Protein AF-A0A5K1GLJ0-F1 (afdb_monomer_lite)

Radius of gyration: 13.66 Å; chains: 1; bounding box: 33×26×30 Å

Fold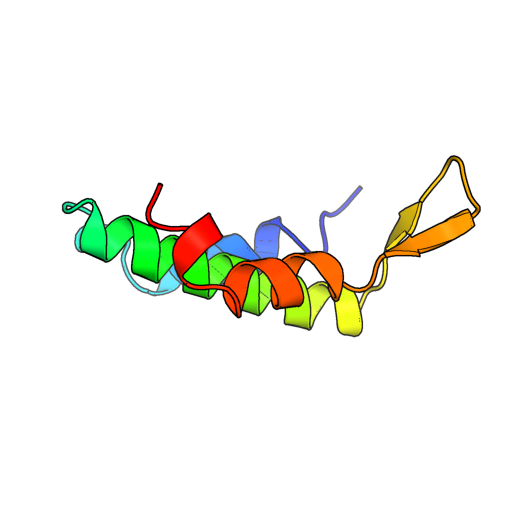seek 3Di:
DPPQQQVVLVVVLVVVDCPPVPDPVSVLVSVLSSLVSSLVSCQVPWDQDPPPRDTDRSPVSVVCSVDPVNSVD

Organism: NCBI:txid210225

Secondary structure (DSSP, 8-state):
---TTHHHHHHHHHTT-GGGTTSHHHHHHHHHHHHHHHHHHHHHSPEE-TTT--EE-SHHHHHHHH-HHHH--

Structure (mmCIF, N/CA/C/O backbone):
data_AF-A0A5K1GLJ0-F1
#
_entry.id   AF-A0A5K1GLJ0-F1
#
loop_
_atom_site.group_PDB
_atom_site.id
_atom_site.type_symbol
_atom_site.label_atom_id
_atom_site.label_alt_id
_atom_site.label_comp_id
_atom_site.label_asym_id
_atom_site.label_entity_id
_atom_site.label_seq_id
_atom_site.pdbx_PDB_ins_code
_atom_site.Cartn_x
_atom_site.Cartn_y
_atom_site.Cartn_z
_atom_site.occupancy
_atom_site.B_iso_or_equiv
_atom_site.auth_seq_id
_atom_site.auth_comp_id
_atom_site.auth_asym_id
_atom_site.auth_atom_id
_atom_site.pdbx_PDB_model_num
ATOM 1 N N . VAL A 1 1 ? 11.980 12.468 -9.655 1.00 47.09 1 VAL A N 1
ATOM 2 C CA . VAL A 1 1 ? 11.291 11.169 -9.840 1.00 47.09 1 VAL A CA 1
ATOM 3 C C . VAL A 1 1 ? 9.851 11.387 -9.428 1.00 47.09 1 VAL A C 1
ATOM 5 O O . VAL A 1 1 ? 9.642 11.707 -8.270 1.00 47.09 1 VAL A O 1
ATOM 8 N N . ARG A 1 2 ? 8.894 11.355 -10.364 1.00 52.56 2 ARG A N 1
ATOM 9 C CA . ARG A 1 2 ? 7.466 11.417 -10.008 1.00 52.56 2 ARG A CA 1
ATOM 10 C C . ARG A 1 2 ? 7.113 10.113 -9.299 1.00 52.56 2 ARG A C 1
ATOM 12 O O . ARG A 1 2 ? 7.411 9.042 -9.832 1.00 52.56 2 ARG A O 1
ATOM 19 N N . SER A 1 3 ? 6.572 10.189 -8.090 1.00 70.62 3 SER A N 1
ATOM 20 C CA . SER A 1 3 ? 6.246 9.015 -7.294 1.00 70.62 3 SER A CA 1
ATOM 21 C C . SER A 1 3 ? 4.897 8.467 -7.773 1.00 70.62 3 SER A C 1
ATOM 23 O O . SER A 1 3 ? 3.846 8.802 -7.248 1.00 70.62 3 SER A O 1
ATOM 25 N N . ASN A 1 4 ? 4.905 7.606 -8.797 1.00 81.06 4 ASN A N 1
ATOM 26 C CA . ASN A 1 4 ? 3.681 7.064 -9.426 1.00 81.06 4 ASN A CA 1
ATOM 27 C C . ASN A 1 4 ? 2.859 6.119 -8.521 1.00 81.06 4 ASN A C 1
ATOM 29 O O . ASN A 1 4 ? 1.798 5.638 -8.921 1.00 81.06 4 ASN A O 1
ATOM 33 N N . VAL A 1 5 ? 3.370 5.820 -7.326 1.00 85.25 5 VAL A N 1
ATOM 34 C CA . VAL A 1 5 ? 2.798 4.842 -6.396 1.00 85.25 5 VAL A CA 1
ATOM 35 C C . VAL A 1 5 ? 2.298 5.519 -5.124 1.00 85.25 5 VAL A C 1
ATOM 37 O O . VAL A 1 5 ? 1.142 5.338 -4.764 1.00 85.25 5 VAL A O 1
ATOM 40 N N . VAL A 1 6 ? 3.152 6.291 -4.442 1.00 85.25 6 VAL A N 1
ATOM 41 C CA . VAL A 1 6 ? 2.853 6.803 -3.093 1.00 85.25 6 VAL A CA 1
ATOM 42 C C . VAL A 1 6 ? 2.002 8.069 -3.130 1.00 85.25 6 VAL A C 1
ATOM 44 O O . VAL A 1 6 ? 0.973 8.108 -2.466 1.00 85.25 6 VAL A O 1
ATOM 47 N N . GLU A 1 7 ? 2.398 9.073 -3.918 1.00 87.56 7 GLU A N 1
ATOM 48 C CA . GLU A 1 7 ? 1.646 10.332 -4.063 1.00 87.56 7 GLU A CA 1
ATOM 49 C C . GLU A 1 7 ? 0.164 10.078 -4.415 1.00 87.56 7 GLU A C 1
ATOM 51 O O . GLU A 1 7 ? -0.700 10.465 -3.627 1.00 87.56 7 GLU A O 1
ATOM 56 N N . PRO A 1 8 ? -0.169 9.316 -5.477 1.00 86.00 8 PRO A N 1
ATOM 57 C CA . PRO A 1 8 ? -1.568 9.108 -5.839 1.00 86.00 8 PRO A CA 1
ATOM 58 C C . PRO A 1 8 ? -2.338 8.187 -4.881 1.00 86.00 8 PRO A C 1
ATOM 60 O O . PRO A 1 8 ? -3.568 8.245 -4.831 1.00 86.00 8 PRO A O 1
ATOM 63 N N . ALA A 1 9 ? -1.650 7.330 -4.121 1.00 87.00 9 ALA A N 1
ATOM 64 C CA . ALA A 1 9 ? -2.298 6.522 -3.090 1.00 87.00 9 ALA A CA 1
ATOM 65 C C . ALA A 1 9 ? -2.693 7.359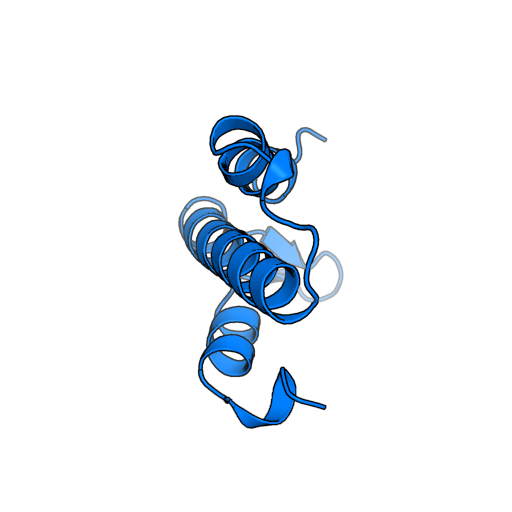 -1.863 1.00 87.00 9 ALA A C 1
ATOM 67 O O . ALA A 1 9 ? -3.667 7.026 -1.188 1.00 87.00 9 ALA A O 1
ATOM 68 N N . LEU A 1 10 ? -1.965 8.446 -1.584 1.00 84.56 10 LEU A N 1
ATOM 69 C CA . LEU A 1 10 ? -2.278 9.390 -0.509 1.00 84.56 10 LEU A CA 1
ATOM 70 C C . LEU A 1 10 ? -3.369 10.384 -0.920 1.00 84.56 10 LEU A C 1
ATOM 72 O O . LEU A 1 10 ? -4.290 10.623 -0.139 1.00 84.56 10 LEU A O 1
ATOM 76 N N . GLU A 1 11 ? -3.329 10.888 -2.158 1.00 84.81 11 GLU A N 1
ATOM 77 C CA . GLU A 1 11 ? -4.388 11.750 -2.707 1.00 84.81 11 GLU A CA 1
ATOM 78 C C . GLU A 1 11 ? -5.767 1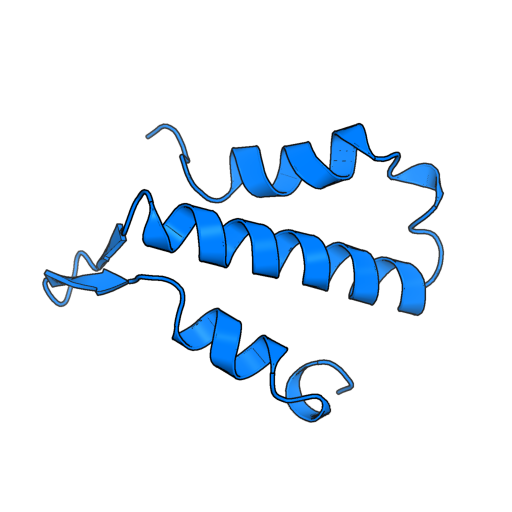1.075 -2.646 1.00 84.81 11 GLU A C 1
ATOM 80 O O . GLU A 1 11 ? -6.782 11.735 -2.437 1.00 84.81 11 GLU A O 1
ATOM 85 N N . PHE A 1 12 ? -5.829 9.745 -2.772 1.00 77.44 12 PHE A N 1
ATOM 86 C CA . PHE A 1 12 ? -7.076 8.988 -2.631 1.00 77.44 12 PHE A CA 1
ATOM 87 C C . PHE A 1 12 ? -7.771 9.201 -1.274 1.00 77.44 12 PHE A C 1
ATOM 89 O O . PHE A 1 12 ? -8.998 9.141 -1.201 1.00 77.44 12 PHE A O 1
ATOM 96 N N . ILE A 1 13 ? -7.014 9.438 -0.201 1.00 79.62 13 ILE A N 1
ATOM 97 C CA . ILE A 1 13 ? -7.564 9.669 1.143 1.00 79.62 13 ILE A CA 1
ATOM 98 C C . ILE A 1 13 ? -7.812 11.144 1.409 1.00 79.62 13 ILE A C 1
ATOM 100 O O . ILE A 1 13 ? -8.827 11.471 2.017 1.00 79.62 13 ILE A O 1
ATOM 104 N N . ASP A 1 14 ? -6.944 12.022 0.912 1.00 77.31 14 ASP A N 1
ATOM 105 C CA . ASP A 1 14 ? -7.149 13.469 0.999 1.00 77.31 14 ASP A CA 1
ATOM 106 C C . ASP A 1 14 ? -8.496 13.878 0.372 1.00 77.31 14 ASP A C 1
ATOM 108 O O . ASP A 1 14 ? -9.319 14.535 1.010 1.00 77.31 14 ASP A O 1
ATOM 112 N N . ASN A 1 15 ? -8.808 13.320 -0.805 1.00 75.38 15 ASN A N 1
ATOM 113 C CA . ASN A 1 15 ? -10.087 13.519 -1.494 1.00 75.38 15 ASN A CA 1
ATOM 114 C C . ASN A 1 15 ? -11.312 12.912 -0.774 1.00 75.38 15 ASN A C 1
ATOM 116 O O . ASN A 1 15 ? -12.445 13.223 -1.139 1.00 75.38 15 ASN A O 1
ATOM 120 N N . GLN A 1 16 ? -11.121 12.031 0.215 1.00 69.06 16 GLN A N 1
ATOM 121 C CA . GLN A 1 16 ? -12.209 11.422 0.998 1.00 69.06 16 GLN A CA 1
ATOM 122 C C . GLN A 1 16 ? -12.513 12.170 2.307 1.00 69.06 16 GLN A C 1
ATOM 124 O O . GLN A 1 16 ? -13.435 11.774 3.018 1.00 69.06 16 GLN A O 1
ATOM 129 N N . GLY A 1 17 ? -11.786 13.252 2.611 1.00 67.31 17 GLY A N 1
ATOM 130 C CA . GLY A 1 17 ? -11.963 14.036 3.832 1.00 67.31 17 GLY A CA 1
ATOM 131 C C . GLY A 1 17 ? -11.220 13.421 5.017 1.00 67.31 17 GLY A C 1
ATOM 132 O O . GLY A 1 17 ? -11.674 12.472 5.657 1.00 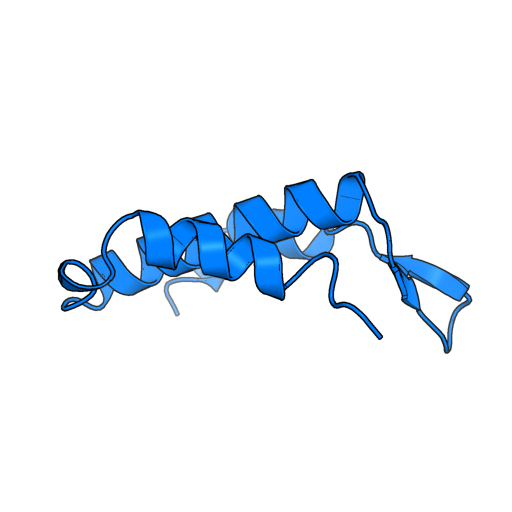67.31 17 GLY A O 1
ATOM 133 N N . THR A 1 18 ? -10.066 13.994 5.351 1.00 67.00 18 THR A N 1
ATOM 134 C CA . THR A 1 18 ? -9.212 13.559 6.472 1.00 67.00 18 THR A CA 1
ATOM 135 C C . THR A 1 18 ? -9.781 13.920 7.848 1.00 67.00 18 THR A C 1
ATOM 137 O O . THR A 1 18 ? -9.325 13.400 8.865 1.00 67.00 18 THR A O 1
ATOM 140 N N . GLU A 1 19 ? -10.831 14.742 7.885 1.00 64.00 19 GLU A N 1
ATOM 141 C CA . GLU A 1 19 ? -11.495 15.245 9.094 1.00 64.00 19 GLU A CA 1
ATOM 142 C C . GLU A 1 19 ? -12.130 14.128 9.946 1.00 64.00 19 GLU A C 1
ATOM 144 O O . GLU A 1 19 ? -12.337 14.299 11.144 1.00 64.00 19 GLU A O 1
ATOM 149 N N . ALA A 1 20 ? -12.390 12.955 9.354 1.00 60.88 20 ALA A N 1
ATOM 150 C CA . ALA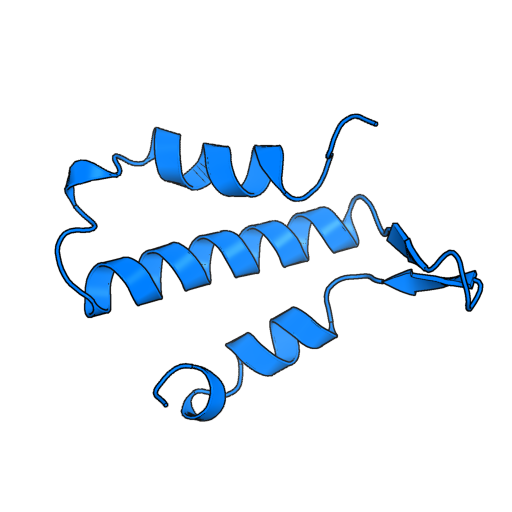 A 1 20 ? -12.921 11.777 10.043 1.00 60.88 20 ALA A CA 1
ATOM 151 C C . ALA A 1 20 ? -11.837 10.897 10.709 1.00 60.88 20 ALA A C 1
ATOM 153 O O . ALA A 1 20 ? -12.166 9.963 11.450 1.00 60.88 20 ALA A O 1
ATOM 154 N N . ILE A 1 21 ? -10.546 11.175 10.484 1.00 64.81 21 ILE A N 1
ATOM 155 C CA . ILE A 1 21 ? -9.406 10.373 10.966 1.00 64.81 21 ILE A CA 1
ATOM 156 C C . ILE A 1 21 ? -8.961 10.846 12.364 1.00 64.81 21 ILE A C 1
ATOM 158 O O . ILE A 1 21 ? -7.798 11.129 12.621 1.00 64.81 21 ILE A O 1
ATOM 162 N N . VAL A 1 22 ? -9.912 10.984 13.289 1.00 64.56 22 VAL A N 1
ATOM 163 C CA . VAL A 1 22 ? -9.652 11.491 14.655 1.00 64.56 22 VAL A CA 1
ATOM 164 C C . VAL A 1 22 ? -9.458 10.371 15.680 1.00 64.56 22 VAL A C 1
ATOM 166 O O . VAL A 1 22 ? -8.923 10.606 16.760 1.00 64.56 22 VAL A O 1
ATOM 169 N N . SER A 1 23 ? -9.872 9.142 15.350 1.00 74.12 23 SER A N 1
ATOM 170 C CA . SER A 1 23 ? -9.701 7.959 16.200 1.00 74.12 23 SER A CA 1
ATOM 171 C C . SER A 1 23 ? -8.642 7.010 15.631 1.00 74.12 23 SER A C 1
ATOM 173 O O . SER A 1 23 ? -8.470 6.906 14.415 1.00 74.12 23 SER A O 1
ATOM 175 N N . GLN A 1 24 ? -7.957 6.266 16.505 1.00 73.81 24 GLN A N 1
ATOM 176 C CA . GLN A 1 24 ? -6.973 5.249 16.106 1.00 73.81 24 GLN A CA 1
ATOM 177 C C . GLN A 1 24 ? -7.581 4.202 15.160 1.00 73.81 24 GLN A C 1
ATOM 179 O O . GLN A 1 24 ? -6.939 3.783 14.200 1.00 73.81 24 GLN A O 1
ATOM 184 N N . THR A 1 25 ? -8.831 3.803 15.401 1.00 75.44 25 THR A N 1
ATOM 185 C CA . THR A 1 25 ? -9.552 2.837 14.564 1.00 75.44 25 THR A CA 1
ATOM 186 C C . THR A 1 25 ? -9.806 3.398 13.164 1.00 75.44 25 THR A C 1
ATOM 188 O O . THR A 1 25 ? -9.573 2.705 12.175 1.00 75.44 25 THR A O 1
ATOM 191 N N . ASN A 1 26 ? -10.192 4.675 13.069 1.00 79.69 26 ASN A N 1
ATOM 192 C CA . ASN A 1 26 ? -10.412 5.355 11.791 1.00 79.69 26 ASN A CA 1
ATOM 193 C C . ASN A 1 26 ? -9.091 5.576 11.042 1.00 79.69 26 ASN A C 1
ATOM 195 O O . ASN A 1 26 ? -9.043 5.428 9.823 1.00 79.69 26 ASN A O 1
ATOM 199 N N . PHE A 1 27 ? -8.004 5.868 11.764 1.00 83.25 27 PHE A N 1
ATOM 200 C CA . PHE A 1 27 ? -6.661 5.956 11.190 1.00 83.25 27 PHE A CA 1
ATOM 201 C C . PHE A 1 27 ? -6.207 4.626 10.605 1.00 83.25 27 PHE A C 1
ATOM 203 O O . PHE A 1 27 ? -5.722 4.588 9.480 1.00 83.25 27 PHE A O 1
ATOM 210 N N . LEU A 1 28 ? -6.390 3.529 1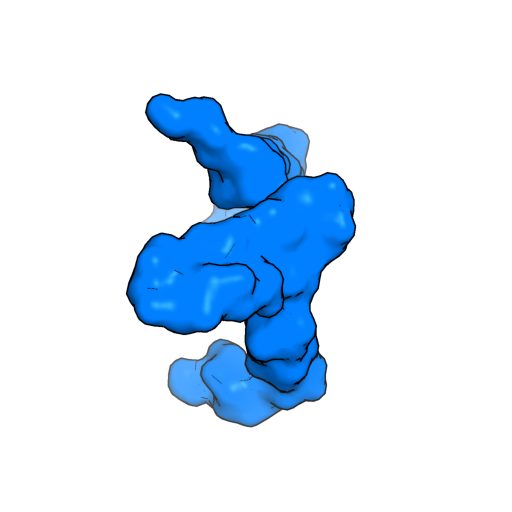1.335 1.00 82.56 28 LEU A N 1
ATOM 211 C CA . LEU A 1 28 ? -5.956 2.209 10.896 1.00 82.56 28 LEU A CA 1
ATOM 212 C C . LEU A 1 28 ? -6.760 1.736 9.674 1.00 82.56 28 LEU A C 1
ATOM 214 O O . LEU A 1 28 ? -6.191 1.165 8.743 1.00 82.56 28 LEU A O 1
ATOM 218 N N . GLU A 1 29 ? -8.058 2.049 9.615 1.00 82.94 29 GLU A N 1
ATOM 219 C CA . GLU A 1 29 ? -8.880 1.814 8.424 1.00 82.94 29 GLU A CA 1
ATOM 220 C C . GLU A 1 29 ? -8.420 2.659 7.224 1.00 82.94 29 GLU A C 1
ATOM 222 O O . GLU A 1 29 ? -8.257 2.129 6.120 1.00 82.94 29 GLU A O 1
ATOM 227 N N . ALA A 1 30 ? -8.171 3.955 7.426 1.00 84.19 30 ALA A N 1
ATOM 228 C CA . ALA A 1 30 ? -7.662 4.843 6.384 1.00 84.19 30 ALA A CA 1
ATOM 229 C C . ALA A 1 30 ? -6.288 4.370 5.881 1.00 84.19 30 ALA A C 1
ATOM 231 O O . ALA A 1 30 ? -6.077 4.193 4.683 1.00 84.19 30 ALA A O 1
ATOM 232 N N . PHE A 1 31 ? -5.374 4.047 6.790 1.00 85.31 31 PHE A N 1
ATOM 233 C CA . PHE A 1 31 ? -4.059 3.513 6.463 1.00 85.31 31 PHE A CA 1
ATOM 234 C C . PHE A 1 31 ? -4.156 2.212 5.661 1.00 85.31 31 PHE A C 1
ATOM 236 O O . PHE A 1 31 ? -3.465 2.042 4.655 1.00 85.31 31 PHE A O 1
ATOM 243 N N . ARG A 1 32 ? -5.078 1.317 6.032 1.00 87.25 32 ARG A N 1
ATOM 244 C CA . ARG A 1 32 ? -5.338 0.090 5.275 1.00 87.25 32 ARG A CA 1
ATOM 245 C C . ARG A 1 32 ? -5.807 0.382 3.849 1.00 87.25 32 ARG A C 1
ATOM 247 O O . ARG A 1 32 ? -5.320 -0.263 2.925 1.00 87.25 32 ARG A O 1
ATOM 254 N N . LYS A 1 33 ? -6.693 1.365 3.657 1.00 87.62 33 LYS A N 1
ATOM 255 C CA . LYS A 1 33 ? -7.149 1.808 2.327 1.00 87.62 33 LYS A CA 1
ATOM 256 C C . LYS A 1 33 ? -6.003 2.392 1.488 1.00 87.62 33 LYS A C 1
ATOM 258 O O . LYS A 1 33 ? -5.910 2.065 0.307 1.00 87.62 33 LYS A O 1
ATOM 263 N N . VAL A 1 34 ? -5.104 3.187 2.085 1.00 90.00 34 VAL A N 1
ATOM 264 C CA . VAL A 1 34 ? -3.889 3.685 1.403 1.00 90.00 34 VAL A CA 1
ATOM 265 C C . VAL A 1 34 ? -3.029 2.518 0.939 1.00 90.00 34 VAL A C 1
ATOM 267 O O . VAL A 1 34 ? -2.641 2.460 -0.224 1.00 90.00 34 VAL A O 1
ATOM 270 N N . LEU A 1 35 ? -2.734 1.572 1.833 1.00 90.94 35 LEU A N 1
ATOM 271 C CA . LEU A 1 35 ? -1.878 0.436 1.506 1.00 90.94 35 LEU A CA 1
ATOM 272 C C . LEU A 1 35 ? -2.489 -0.462 0.424 1.00 90.94 35 LEU A C 1
ATOM 274 O O . LEU A 1 35 ? -1.754 -0.969 -0.422 1.00 90.94 35 LEU A O 1
ATOM 278 N N . ASP A 1 36 ? -3.811 -0.636 0.407 1.00 90.12 36 ASP A N 1
ATOM 279 C CA . ASP A 1 36 ? -4.490 -1.367 -0.666 1.00 90.12 36 ASP A CA 1
ATOM 280 C C . ASP A 1 36 ? -4.325 -0.646 -2.017 1.00 90.12 36 ASP A C 1
ATOM 282 O O . ASP A 1 36 ? -3.942 -1.260 -3.015 1.00 90.12 36 ASP A O 1
ATOM 286 N N . ASN A 1 37 ? -4.469 0.684 -2.029 1.00 91.06 37 ASN A N 1
ATOM 287 C CA . ASN A 1 37 ? -4.224 1.507 -3.215 1.00 91.06 37 ASN A CA 1
ATOM 288 C C . ASN A 1 37 ? -2.760 1.414 -3.687 1.00 91.06 37 ASN A C 1
ATOM 290 O O . ASN A 1 37 ? -2.504 1.201 -4.872 1.00 91.06 37 ASN A O 1
ATOM 294 N N . VAL A 1 38 ? -1.794 1.450 -2.763 1.00 91.25 38 VAL A N 1
ATOM 295 C CA . VAL A 1 38 ? -0.369 1.226 -3.062 1.00 91.25 38 VAL A CA 1
ATOM 296 C C . VAL A 1 38 ? -0.152 -0.134 -3.729 1.00 91.25 38 VAL A C 1
ATOM 298 O O . VAL A 1 38 ? 0.593 -0.219 -4.703 1.00 91.25 38 VAL A O 1
ATOM 301 N N . VAL A 1 39 ? -0.811 -1.201 -3.262 1.00 92.12 39 VAL A N 1
ATOM 302 C CA . VAL A 1 39 ? -0.718 -2.532 -3.890 1.00 92.12 39 VAL A CA 1
ATOM 303 C C . VAL A 1 39 ? -1.264 -2.519 -5.316 1.00 92.12 39 VAL A C 1
ATOM 305 O O . VAL A 1 39 ? -0.651 -3.122 -6.198 1.00 92.12 39 VAL A O 1
ATOM 308 N N . VAL A 1 40 ? -2.387 -1.843 -5.565 1.00 91.06 40 VAL A N 1
ATOM 309 C CA . VAL A 1 40 ? -2.934 -1.684 -6.923 1.00 91.06 40 VAL A CA 1
ATOM 310 C C . VAL A 1 40 ? -1.929 -0.949 -7.812 1.00 91.06 40 VAL A C 1
ATOM 312 O O . VAL A 1 40 ? -1.563 -1.462 -8.869 1.00 91.06 40 VAL A O 1
ATOM 315 N N . ARG A 1 41 ? -1.382 0.178 -7.346 1.00 90.56 41 ARG A N 1
ATOM 316 C CA . ARG A 1 41 ? -0.412 0.966 -8.119 1.00 90.56 41 ARG A CA 1
ATOM 317 C C . ARG A 1 41 ? 0.902 0.242 -8.361 1.00 90.56 41 ARG A C 1
ATOM 319 O O . ARG A 1 41 ? 1.457 0.384 -9.441 1.00 90.56 41 ARG A O 1
ATOM 326 N N . LEU A 1 42 ? 1.380 -0.570 -7.420 1.00 91.25 42 LEU A N 1
ATOM 327 C CA . LEU A 1 42 ? 2.573 -1.405 -7.610 1.00 91.25 42 LEU A CA 1
ATOM 328 C C . LEU A 1 42 ? 2.357 -2.546 -8.609 1.00 91.25 42 LEU A C 1
ATOM 330 O O . LEU A 1 42 ? 3.326 -3.042 -9.176 1.00 91.25 42 LEU A O 1
ATOM 334 N N . ARG A 1 43 ? 1.114 -2.978 -8.841 1.00 87.81 43 ARG A N 1
ATOM 335 C CA . ARG A 1 43 ? 0.806 -3.937 -9.912 1.00 87.81 43 ARG A CA 1
ATOM 336 C C . ARG A 1 43 ? 0.794 -3.274 -11.283 1.00 87.81 43 ARG A C 1
ATOM 338 O O . ARG A 1 43 ? 1.258 -3.881 -12.240 1.00 87.81 43 ARG A O 1
ATOM 345 N N . GLU A 1 44 ? 0.272 -2.054 -11.370 1.00 89.19 44 GLU A N 1
ATOM 346 C CA . GLU A 1 44 ? 0.245 -1.273 -12.615 1.00 89.19 44 GLU A CA 1
ATOM 347 C C . GLU A 1 44 ? 1.627 -0.708 -12.971 1.00 89.19 44 GLU A C 1
ATOM 349 O O . GLU A 1 44 ? 2.023 -0.698 -14.133 1.00 89.19 44 GLU A O 1
ATOM 354 N N . HIS A 1 45 ? 2.377 -0.273 -11.957 1.00 86.69 45 HIS A N 1
ATOM 355 C CA . HIS A 1 45 ? 3.696 0.345 -12.062 1.00 86.69 45 HIS A CA 1
ATOM 356 C C . HIS A 1 45 ? 4.680 -0.350 -11.110 1.00 86.69 45 HIS A C 1
ATOM 358 O O . HIS A 1 45 ? 5.065 0.215 -10.080 1.00 86.69 45 HIS A O 1
ATOM 364 N N . PRO A 1 46 ? 5.081 -1.592 -11.424 1.00 83.88 46 PRO A N 1
ATOM 365 C CA . PRO A 1 46 ? 6.022 -2.325 -10.597 1.00 83.88 46 PRO A CA 1
ATOM 366 C C . PRO A 1 46 ? 7.376 -1.616 -10.515 1.00 83.88 46 PRO A C 1
ATOM 368 O O . PRO A 1 46 ? 7.915 -1.133 -11.511 1.00 83.88 46 PRO A O 1
ATOM 371 N N . VAL A 1 47 ? 7.943 -1.576 -9.309 1.00 87.81 47 VAL A N 1
ATOM 372 C CA . VAL A 1 47 ? 9.211 -0.884 -9.039 1.00 87.81 47 VAL A CA 1
ATOM 373 C C . VAL A 1 47 ? 10.356 -1.886 -9.074 1.00 87.81 47 VAL A C 1
ATOM 375 O O . VAL A 1 47 ? 10.256 -2.969 -8.503 1.00 87.81 47 VAL A O 1
ATOM 378 N N . ILE A 1 48 ? 11.465 -1.529 -9.718 1.00 88.81 48 ILE A N 1
ATOM 379 C CA . ILE A 1 48 ? 12.669 -2.363 -9.727 1.00 88.81 48 ILE A CA 1
ATOM 380 C C . ILE A 1 48 ? 13.536 -2.018 -8.522 1.00 88.81 48 ILE A C 1
ATOM 382 O O . ILE A 1 48 ? 13.913 -0.865 -8.306 1.00 88.81 48 ILE A O 1
ATOM 386 N N . VAL A 1 49 ? 13.869 -3.034 -7.735 1.00 85.81 49 VAL A N 1
ATOM 387 C CA . VAL A 1 49 ? 14.777 -2.896 -6.602 1.00 85.81 49 VAL A CA 1
ATOM 388 C C . VAL A 1 49 ? 16.190 -2.733 -7.148 1.00 85.81 49 VAL A C 1
ATOM 390 O O . VAL A 1 49 ? 16.751 -3.664 -7.719 1.00 85.81 49 VAL A O 1
ATOM 393 N N . ALA A 1 50 ? 16.779 -1.553 -6.948 1.00 86.19 50 ALA A N 1
ATOM 394 C CA . ALA A 1 50 ? 18.067 -1.184 -7.540 1.00 86.19 50 ALA A CA 1
ATOM 395 C C . ALA A 1 50 ? 19.209 -2.166 -7.221 1.00 86.19 50 ALA A C 1
ATOM 397 O O . ALA A 1 50 ? 20.124 -2.324 -8.020 1.00 86.19 50 ALA A O 1
ATOM 398 N N . HIS A 1 51 ? 19.158 -2.828 -6.062 1.00 80.81 51 HIS A N 1
ATOM 399 C CA . HIS A 1 51 ? 20.230 -3.716 -5.619 1.00 80.81 51 HIS A CA 1
ATOM 400 C C . HIS A 1 51 ? 20.103 -5.160 -6.129 1.00 80.81 51 HIS A C 1
ATOM 402 O O . HIS A 1 51 ? 21.113 -5.798 -6.398 1.00 80.81 51 HIS A O 1
ATOM 408 N N . SER A 1 52 ? 18.883 -5.686 -6.266 1.00 86.81 52 SER A N 1
ATOM 409 C CA . SER A 1 52 ? 18.654 -7.079 -6.681 1.00 86.81 52 SER A CA 1
ATOM 410 C C . SER A 1 52 ? 18.165 -7.217 -8.120 1.00 86.81 52 SER A C 1
ATOM 412 O O . SER A 1 52 ? 18.140 -8.324 -8.643 1.00 86.81 52 SER A O 1
ATOM 414 N N . GLY A 1 53 ? 17.721 -6.124 -8.749 1.00 85.25 53 GLY A N 1
ATOM 415 C CA . GLY A 1 53 ? 17.015 -6.161 -10.031 1.00 85.25 53 GLY A CA 1
ATOM 416 C C . GLY A 1 53 ? 15.614 -6.776 -9.944 1.00 85.25 53 GLY A C 1
ATOM 417 O O . GLY A 1 53 ? 14.917 -6.850 -10.953 1.00 85.25 53 GLY A O 1
ATOM 418 N N . ASN A 1 54 ? 15.172 -7.200 -8.754 1.00 88.00 54 ASN A N 1
ATOM 419 C CA . ASN A 1 54 ? 13.865 -7.819 -8.585 1.00 88.00 54 ASN A CA 1
ATOM 420 C C . ASN A 1 54 ? 12.742 -6.796 -8.720 1.00 88.00 54 ASN A C 1
ATOM 422 O O . ASN A 1 54 ? 12.857 -5.636 -8.323 1.00 88.00 54 ASN A O 1
ATOM 426 N N . THR A 1 55 ? 11.610 -7.282 -9.208 1.00 89.19 55 THR A N 1
ATOM 427 C CA . THR A 1 55 ? 10.369 -6.526 -9.282 1.00 89.19 55 THR A CA 1
ATOM 428 C C . THR A 1 55 ? 9.657 -6.532 -7.931 1.00 89.19 55 THR A C 1
ATOM 430 O O . THR A 1 55 ? 9.330 -7.590 -7.392 1.00 89.19 55 THR A O 1
ATOM 433 N N . PHE A 1 56 ? 9.384 -5.349 -7.392 1.00 89.44 56 PHE A N 1
ATOM 434 C CA . PHE A 1 56 ? 8.519 -5.149 -6.240 1.00 89.44 56 PHE A CA 1
ATOM 435 C C . PHE A 1 56 ? 7.114 -4.757 -6.710 1.00 89.44 56 PHE A C 1
ATOM 437 O O . PHE A 1 56 ? 6.903 -3.669 -7.240 1.00 89.44 56 PHE A O 1
ATOM 444 N N . ASP A 1 57 ? 6.160 -5.666 -6.510 1.00 87.19 57 ASP A N 1
ATOM 445 C CA . ASP A 1 57 ? 4.791 -5.600 -7.046 1.00 87.19 57 ASP A CA 1
ATOM 446 C C . ASP A 1 57 ? 3.704 -5.526 -5.956 1.00 87.19 57 ASP A C 1
ATOM 448 O O . ASP A 1 57 ? 2.519 -5.755 -6.204 1.00 87.19 57 ASP A O 1
ATOM 452 N N . GLY A 1 58 ? 4.106 -5.261 -4.711 1.00 89.00 58 GLY A N 1
ATOM 453 C CA . GLY A 1 58 ? 3.186 -5.100 -3.586 1.00 89.00 58 GLY A CA 1
ATOM 454 C C . GLY A 1 58 ? 2.643 -6.400 -2.976 1.00 89.00 58 GLY A C 1
ATOM 455 O O . GLY A 1 58 ? 1.886 -6.331 -2.007 1.00 89.00 58 GLY A O 1
ATOM 456 N N . ARG A 1 59 ? 3.045 -7.598 -3.437 1.00 89.19 59 ARG A N 1
ATOM 457 C CA . ARG A 1 59 ? 2.608 -8.874 -2.816 1.00 89.19 59 ARG A CA 1
ATOM 458 C C . ARG A 1 59 ? 2.930 -8.967 -1.321 1.00 89.19 59 ARG A C 1
ATOM 460 O O . ARG A 1 59 ? 2.119 -9.489 -0.558 1.00 89.19 59 ARG A O 1
ATOM 467 N N . GLY A 1 60 ? 4.081 -8.442 -0.899 1.00 87.88 60 GLY A N 1
ATOM 468 C CA . GLY A 1 60 ? 4.467 -8.386 0.514 1.00 87.88 60 GLY A CA 1
ATOM 469 C C . GLY A 1 60 ? 3.515 -7.527 1.350 1.00 87.88 60 GLY A C 1
ATOM 470 O O . GLY A 1 60 ? 3.039 -7.976 2.387 1.00 87.88 60 GLY A O 1
ATOM 471 N N . ILE A 1 61 ? 3.153 -6.344 0.847 1.00 89.38 61 ILE A N 1
ATOM 472 C CA . ILE A 1 61 ? 2.195 -5.440 1.502 1.00 89.38 61 ILE A CA 1
ATOM 473 C C . ILE A 1 61 ? 0.830 -6.126 1.621 1.00 89.38 61 ILE A C 1
ATOM 475 O O . ILE A 1 61 ? 0.249 -6.171 2.703 1.00 89.38 61 ILE A O 1
ATOM 479 N N . LYS A 1 62 ? 0.353 -6.764 0.543 1.00 88.50 62 LYS A N 1
ATOM 480 C CA . LYS A 1 62 ? -0.911 -7.515 0.561 1.00 88.50 62 LYS A CA 1
ATOM 481 C C . LYS A 1 62 ? -0.911 -8.649 1.589 1.00 88.50 62 LYS A C 1
ATOM 483 O O . LYS A 1 62 ? -1.930 -8.890 2.236 1.00 88.50 62 LYS A O 1
ATOM 488 N N . ARG A 1 63 ? 0.221 -9.341 1.755 1.00 89.50 63 ARG A N 1
ATOM 489 C CA . ARG A 1 63 ? 0.378 -10.397 2.765 1.00 89.50 63 ARG A CA 1
ATOM 490 C C . ARG A 1 63 ? 0.235 -9.843 4.183 1.00 89.50 63 ARG A C 1
ATOM 492 O O . ARG A 1 63 ? -0.469 -10.455 4.978 1.00 89.50 63 ARG A O 1
ATOM 499 N N . ILE A 1 64 ? 0.842 -8.690 4.469 1.00 86.69 64 ILE A N 1
ATOM 500 C CA . ILE A 1 64 ? 0.728 -8.013 5.770 1.00 86.69 64 ILE A CA 1
ATOM 501 C C . ILE A 1 64 ? -0.726 -7.589 6.017 1.00 86.69 64 ILE A C 1
ATOM 503 O O . ILE A 1 64 ? -1.294 -7.938 7.042 1.00 86.69 64 ILE A O 1
ATOM 507 N N . LEU A 1 65 ? -1.380 -6.949 5.040 1.00 84.62 65 LEU A N 1
ATOM 508 C CA . LEU A 1 65 ? -2.784 -6.516 5.154 1.00 84.62 65 LEU A CA 1
ATOM 509 C C . LEU A 1 65 ? -3.797 -7.657 5.332 1.00 84.62 65 LEU A C 1
ATOM 511 O O . LEU A 1 65 ? -4.907 -7.434 5.829 1.00 84.62 65 LEU A O 1
ATOM 515 N N . SER A 1 66 ? -3.452 -8.858 4.867 1.00 82.50 66 SER A N 1
ATOM 516 C CA . SER A 1 66 ? -4.284 -10.058 5.010 1.00 82.50 66 SER A CA 1
ATOM 517 C C . SER A 1 66 ? -4.125 -10.699 6.389 1.00 82.50 66 SER A C 1
ATOM 519 O O . SER A 1 66 ? -5.003 -11.448 6.815 1.00 82.50 66 SER A O 1
ATOM 521 N N . ASN A 1 67 ? -3.029 -10.402 7.093 1.00 80.31 67 ASN A N 1
ATOM 522 C CA . ASN A 1 67 ? -2.789 -10.893 8.437 1.00 80.31 67 ASN A CA 1
ATOM 523 C C . ASN A 1 67 ? -3.263 -9.868 9.478 1.00 80.31 67 ASN A C 1
ATOM 525 O O . ASN A 1 67 ? -2.600 -8.864 9.721 1.00 80.31 67 ASN A O 1
ATOM 529 N N . LYS A 1 68 ? -4.402 -10.148 10.121 1.00 66.25 68 LYS A N 1
ATOM 530 C CA . LYS A 1 68 ? -4.970 -9.294 11.179 1.00 66.25 68 LYS A CA 1
ATOM 531 C C . LYS A 1 68 ? -3.978 -9.007 12.318 1.00 66.25 68 LYS A C 1
ATOM 533 O O . LYS A 1 68 ? -3.922 -7.883 12.797 1.00 66.25 68 LYS A O 1
ATOM 538 N N . SER A 1 69 ? -3.127 -9.969 12.685 1.00 65.38 69 SER A N 1
ATOM 539 C CA . SER A 1 69 ? -2.235 -9.829 13.845 1.00 65.38 69 SER A CA 1
ATOM 540 C C . SER A 1 69 ? -1.067 -8.859 13.648 1.00 65.38 69 SER A C 1
ATOM 542 O O . SER A 1 69 ? -0.490 -8.405 14.629 1.00 65.38 69 SER A O 1
ATOM 544 N N . GLU A 1 70 ? -0.667 -8.583 12.405 1.00 63.44 70 GLU A N 1
ATOM 545 C CA . GLU A 1 70 ? 0.491 -7.720 12.117 1.00 63.44 70 GLU A CA 1
ATOM 546 C C . GLU A 1 70 ? 0.137 -6.229 12.215 1.00 63.44 70 GLU A C 1
ATOM 548 O O . GLU A 1 70 ? 1.027 -5.403 12.387 1.00 63.44 70 GLU A O 1
ATOM 553 N N . LEU A 1 71 ? -1.152 -5.884 12.104 1.00 59.25 71 LEU A N 1
ATOM 554 C CA . LEU A 1 71 ? -1.635 -4.500 12.090 1.00 59.25 71 LEU A CA 1
ATOM 555 C C . LEU A 1 71 ? -2.248 -4.064 13.434 1.00 59.25 71 LEU A C 1
ATOM 557 O O . LEU A 1 71 ? -2.334 -2.872 13.694 1.00 59.25 71 LEU A O 1
ATOM 561 N N . GLU A 1 72 ? -2.660 -5.013 14.281 1.00 58.59 72 GLU A N 1
ATOM 562 C CA . GLU A 1 72 ? -3.320 -4.782 15.582 1.00 58.59 72 GLU A CA 1
ATOM 563 C C . GLU A 1 72 ? -2.343 -4.785 16.783 1.00 58.59 72 GLU A C 1
ATOM 565 O O . GLU A 1 72 ? -2.774 -4.948 17.925 1.00 58.59 72 GLU A O 1
ATOM 570 N N . LYS A 1 73 ? -1.033 -4.663 16.533 1.00 55.94 73 LYS A N 1
ATOM 571 C CA . LYS A 1 73 ? 0.027 -4.788 17.547 1.00 55.94 73 LYS A CA 1
ATOM 572 C C . LYS A 1 73 ? 0.391 -3.478 18.239 1.00 55.94 73 LYS A C 1
ATOM 574 O O . LYS A 1 73 ? 0.382 -2.428 17.561 1.00 55.94 73 LYS A O 1
#

Sequence (73 aa):
VRSNVVEPALEFIDNQGTEAIVSQTNFLEAFRKVLDNVVVRLREHPVIVAHSGNTFDGRGIKRILSNKSELEK

pLDDT: mean 80.45, std 10.83, range [47.09, 92.12]